Protein AF-A0A6I2WW20-F1 (afdb_monomer_lite)

Radius of gyration: 30.29 Å; chains: 1; bounding box: 59×95×49 Å

Structure (mmCIF, N/CA/C/O backbone):
data_AF-A0A6I2WW20-F1
#
_entry.id   AF-A0A6I2WW20-F1
#
loop_
_atom_site.group_PDB
_atom_site.id
_atom_site.type_symbol
_atom_site.label_atom_id
_atom_site.label_alt_id
_atom_site.label_comp_id
_atom_site.label_asym_id
_atom_site.label_entity_id
_atom_site.label_seq_id
_atom_site.pdbx_PDB_ins_code
_atom_site.Cartn_x
_atom_site.Cartn_y
_atom_site.Cartn_z
_atom_site.occupancy
_atom_site.B_iso_or_equiv
_atom_site.auth_seq_id
_atom_site.auth_comp_id
_atom_site.auth_asym_id
_atom_site.auth_atom_id
_atom_site.pdbx_PDB_model_num
ATOM 1 N N . MET A 1 1 ? 20.117 -8.756 -30.204 1.00 33.62 1 MET A N 1
ATOM 2 C CA . MET A 1 1 ? 20.931 -8.239 -29.088 1.00 33.62 1 MET A CA 1
ATOM 3 C C . MET A 1 1 ? 20.821 -6.728 -29.166 1.00 33.62 1 MET A C 1
ATOM 5 O O . MET A 1 1 ? 21.617 -6.099 -29.846 1.00 33.62 1 MET A O 1
ATOM 9 N N . SER A 1 2 ? 19.733 -6.182 -28.625 1.00 36.25 2 SER A N 1
ATOM 10 C CA . SER A 1 2 ? 19.426 -4.754 -28.720 1.00 36.25 2 SER A CA 1
ATOM 11 C C . SER A 1 2 ? 19.389 -4.208 -27.308 1.00 36.25 2 SER A C 1
ATOM 13 O O . SER A 1 2 ? 18.491 -4.528 -26.536 1.00 36.25 2 SER A O 1
ATOM 15 N N . ILE A 1 3 ? 20.440 -3.468 -26.985 1.00 46.94 3 ILE A N 1
ATOM 16 C CA . ILE A 1 3 ? 20.612 -2.720 -25.751 1.00 46.94 3 ILE A CA 1
ATOM 17 C C . ILE A 1 3 ? 19.970 -1.364 -26.057 1.00 46.94 3 ILE A C 1
ATOM 19 O O . ILE A 1 3 ? 20.535 -0.589 -26.825 1.00 46.94 3 ILE A O 1
ATOM 23 N N . PHE A 1 4 ? 18.751 -1.129 -25.577 1.00 44.62 4 PHE A N 1
ATOM 24 C CA . PHE A 1 4 ? 18.148 0.202 -25.608 1.00 44.62 4 PHE A CA 1
ATOM 25 C C . PHE A 1 4 ? 18.485 0.868 -24.275 1.00 44.62 4 PHE A C 1
ATOM 27 O O . PHE A 1 4 ? 18.121 0.347 -23.223 1.00 44.62 4 PHE A O 1
ATOM 34 N N . HIS A 1 5 ? 19.266 1.944 -24.356 1.00 51.34 5 HIS A N 1
ATOM 35 C CA . HIS A 1 5 ? 19.632 2.833 -23.258 1.00 51.34 5 HIS A CA 1
ATOM 36 C C . HIS A 1 5 ? 19.078 4.221 -23.618 1.00 51.34 5 HIS A C 1
ATOM 38 O O . HIS A 1 5 ? 19.474 4.763 -24.652 1.00 51.34 5 HIS A O 1
ATOM 44 N N . ASP A 1 6 ? 18.154 4.748 -22.818 1.00 43.66 6 ASP A N 1
ATOM 45 C CA . ASP A 1 6 ? 17.677 6.132 -22.857 1.00 43.66 6 ASP A CA 1
ATOM 46 C C . ASP A 1 6 ? 17.314 6.615 -21.430 1.00 43.66 6 ASP A C 1
ATOM 48 O O . ASP A 1 6 ? 16.192 6.490 -20.949 1.00 43.66 6 ASP A O 1
ATOM 52 N N . GLY A 1 7 ? 18.301 7.163 -20.716 1.00 47.19 7 GLY A N 1
ATOM 53 C CA . GLY A 1 7 ? 18.231 8.559 -20.279 1.00 47.19 7 GLY A CA 1
ATOM 54 C C . GLY A 1 7 ? 17.275 8.978 -19.150 1.00 47.19 7 GLY A C 1
ATOM 55 O O . GLY A 1 7 ? 16.925 10.152 -19.117 1.00 47.19 7 GLY A O 1
ATOM 56 N N . ALA A 1 8 ? 16.882 8.119 -18.204 1.00 50.34 8 ALA A N 1
ATOM 57 C CA . ALA A 1 8 ? 16.290 8.535 -16.917 1.00 50.34 8 ALA A CA 1
ATOM 58 C C . ALA A 1 8 ? 16.377 7.389 -15.897 1.00 50.34 8 ALA A C 1
ATOM 60 O O . ALA A 1 8 ? 15.790 6.347 -16.152 1.00 50.34 8 ALA A O 1
ATOM 61 N N . ILE A 1 9 ? 17.110 7.563 -14.781 1.00 60.25 9 ILE A N 1
ATOM 62 C CA . ILE A 1 9 ? 17.345 6.539 -13.726 1.00 60.25 9 ILE A CA 1
ATOM 63 C C . ILE A 1 9 ? 17.379 5.121 -14.332 1.00 60.25 9 ILE A C 1
ATOM 65 O O . ILE A 1 9 ? 16.473 4.313 -14.137 1.00 60.25 9 ILE A O 1
ATOM 69 N N . GLU A 1 10 ? 18.375 4.858 -15.179 1.00 65.50 10 GLU A N 1
ATOM 70 C CA . GLU A 1 10 ? 18.395 3.635 -15.984 1.00 65.50 10 GLU A CA 1
ATOM 71 C C . GLU A 1 10 ? 18.792 2.422 -15.143 1.00 65.50 10 GLU A C 1
ATOM 73 O O . GLU A 1 10 ? 19.969 2.092 -15.002 1.00 65.50 10 GLU A O 1
ATOM 78 N N . ILE A 1 11 ? 17.790 1.740 -14.594 1.00 85.56 11 ILE A N 1
ATOM 79 C CA . ILE A 1 11 ? 17.932 0.365 -14.126 1.00 85.56 11 ILE A CA 1
ATOM 80 C C . ILE A 1 11 ? 17.869 -0.581 -15.333 1.00 85.56 11 ILE A C 1
ATOM 82 O O . ILE A 1 11 ? 17.020 -0.430 -16.219 1.00 85.56 11 ILE A O 1
ATOM 86 N N . SER A 1 12 ? 18.793 -1.541 -15.406 1.00 91.62 12 SER A N 1
ATOM 87 C CA . SER A 1 12 ? 18.839 -2.472 -16.533 1.00 91.62 12 SER A CA 1
ATOM 88 C C . SER A 1 12 ? 17.709 -3.499 -16.446 1.00 91.62 12 SER A C 1
ATOM 90 O O . SER A 1 12 ? 17.245 -3.843 -15.360 1.00 91.62 12 SER A O 1
ATOM 92 N N . CYS A 1 13 ? 17.301 -4.064 -17.587 1.00 93.88 13 CYS A N 1
ATOM 93 C CA . CYS A 1 13 ? 16.308 -5.143 -17.606 1.00 93.88 13 CYS A CA 1
ATOM 94 C C . CYS A 1 13 ? 16.725 -6.332 -16.729 1.00 93.88 13 CYS A C 1
ATOM 96 O O . CYS A 1 13 ? 15.877 -6.995 -16.148 1.00 93.88 13 CYS A O 1
ATOM 98 N N . VAL A 1 14 ? 18.030 -6.601 -16.630 1.00 93.69 14 VAL A N 1
ATOM 99 C CA . VAL A 1 14 ? 18.564 -7.691 -15.806 1.00 93.69 14 VAL A CA 1
ATOM 100 C C . VAL A 1 14 ? 18.346 -7.398 -14.323 1.00 93.69 14 VAL A C 1
ATOM 102 O O . VAL A 1 14 ? 17.894 -8.273 -13.594 1.00 93.69 14 VAL A O 1
ATOM 105 N N . ASP A 1 15 ? 18.604 -6.168 -13.886 1.00 92.75 15 ASP A N 1
ATOM 106 C CA . ASP A 1 15 ? 18.406 -5.763 -12.489 1.00 92.75 15 ASP A CA 1
ATOM 107 C C . ASP A 1 15 ? 16.916 -5.738 -12.116 1.00 92.75 15 ASP A C 1
ATOM 109 O O . ASP A 1 15 ? 16.530 -6.148 -11.020 1.00 92.75 15 ASP A O 1
ATOM 113 N N . VAL A 1 16 ? 16.060 -5.331 -13.058 1.00 93.19 16 VAL A N 1
ATOM 114 C CA . VAL A 1 16 ? 14.600 -5.399 -12.917 1.00 93.19 16 VAL A CA 1
ATOM 115 C C . VAL A 1 16 ? 14.137 -6.848 -12.766 1.00 93.19 16 VAL A C 1
ATOM 117 O O . VAL A 1 16 ? 13.475 -7.172 -11.789 1.00 93.19 16 VAL A O 1
ATOM 120 N N . LEU A 1 17 ? 14.541 -7.752 -13.661 1.00 92.44 17 LEU A N 1
ATOM 121 C CA . LEU A 1 17 ? 14.152 -9.166 -13.578 1.00 92.44 17 LEU A CA 1
ATOM 122 C C . LEU A 1 17 ? 14.666 -9.842 -12.296 1.00 92.44 17 LEU A C 1
ATOM 124 O O . LEU A 1 17 ? 13.952 -10.637 -11.692 1.00 92.44 17 LEU A O 1
ATOM 128 N N . ASN A 1 18 ? 15.869 -9.491 -11.832 1.00 92.75 18 ASN A N 1
ATOM 129 C CA . ASN A 1 18 ? 16.433 -10.021 -10.585 1.00 92.75 18 ASN A CA 1
ATOM 130 C C . ASN A 1 18 ? 15.701 -9.535 -9.323 1.00 92.75 18 ASN A C 1
ATOM 132 O O . ASN A 1 18 ? 15.849 -10.144 -8.265 1.00 92.75 18 ASN A O 1
ATOM 136 N N . SER A 1 19 ? 14.939 -8.443 -9.413 1.00 91.62 19 SER A N 1
ATOM 137 C CA . SER A 1 19 ? 14.217 -7.858 -8.278 1.00 91.62 19 SER A CA 1
ATOM 138 C C . SER A 1 19 ? 12.736 -8.237 -8.229 1.00 91.62 19 SER A C 1
ATOM 140 O O . SER A 1 19 ? 12.063 -7.861 -7.273 1.00 91.62 19 SER A O 1
ATOM 142 N N . PHE A 1 20 ? 12.225 -9.013 -9.192 1.00 91.81 20 PHE A N 1
ATOM 143 C CA . PHE A 1 20 ? 10.798 -9.337 -9.306 1.00 91.81 20 PHE A CA 1
ATOM 144 C C . PHE A 1 20 ? 10.201 -9.980 -8.059 1.00 91.81 20 PHE A C 1
ATOM 146 O O . PHE A 1 20 ? 9.204 -9.471 -7.561 1.00 91.81 20 PHE A O 1
ATOM 153 N N . VAL A 1 21 ? 10.822 -11.029 -7.519 1.00 90.38 21 VAL A N 1
ATOM 154 C CA . VAL A 1 21 ? 10.293 -11.734 -6.337 1.00 90.38 21 VAL A CA 1
ATOM 155 C C . VAL A 1 21 ? 10.100 -10.759 -5.169 1.00 90.38 21 VAL A C 1
ATOM 157 O O . VAL A 1 21 ? 8.991 -10.569 -4.684 1.00 90.38 21 VAL A O 1
ATOM 160 N N . ILE A 1 22 ? 11.156 -10.021 -4.818 1.00 92.00 22 ILE A N 1
ATOM 161 C CA . ILE A 1 22 ? 11.154 -9.040 -3.718 1.00 92.00 22 ILE A CA 1
ATOM 162 C C . ILE A 1 22 ? 10.174 -7.885 -4.004 1.00 92.00 22 ILE A C 1
ATOM 164 O O . ILE A 1 22 ? 9.509 -7.373 -3.102 1.00 92.00 22 ILE A O 1
ATOM 168 N N . PHE A 1 23 ? 10.065 -7.462 -5.266 1.00 92.88 23 PHE A N 1
ATOM 169 C CA . PHE A 1 23 ? 9.141 -6.414 -5.694 1.00 92.88 23 PHE A CA 1
ATOM 170 C C . PHE A 1 23 ? 7.670 -6.841 -5.551 1.00 92.88 23 PHE A C 1
ATOM 172 O O . PHE A 1 23 ? 6.867 -6.062 -5.032 1.00 92.88 23 PHE A O 1
ATOM 179 N N . PHE A 1 24 ? 7.315 -8.061 -5.968 1.00 91.00 24 PHE A N 1
ATOM 180 C CA . PHE A 1 24 ? 5.949 -8.594 -5.897 1.00 91.00 24 PHE A CA 1
ATOM 181 C C . PHE A 1 24 ? 5.535 -9.028 -4.487 1.00 91.00 24 PHE A C 1
ATOM 183 O O . PHE A 1 24 ? 4.362 -8.871 -4.135 1.00 91.00 24 PHE A O 1
ATOM 190 N N . ASP A 1 25 ? 6.481 -9.485 -3.668 1.00 91.38 25 ASP A N 1
ATOM 191 C CA . ASP A 1 25 ? 6.262 -9.758 -2.243 1.00 91.38 25 ASP A CA 1
ATOM 192 C C . ASP A 1 25 ? 6.132 -8.461 -1.421 1.00 91.38 25 ASP A C 1
ATOM 194 O O . ASP A 1 25 ? 5.670 -8.468 -0.281 1.00 91.38 25 ASP A O 1
ATOM 198 N N . GLY A 1 26 ? 6.473 -7.313 -2.017 1.00 90.62 26 GLY A N 1
ATOM 199 C CA . GLY A 1 26 ? 6.389 -6.005 -1.372 1.00 90.62 26 GLY A CA 1
ATOM 200 C C . GLY A 1 26 ? 7.511 -5.741 -0.367 1.00 90.62 26 GLY A C 1
ATOM 201 O O . GLY A 1 26 ? 7.424 -4.768 0.378 1.00 90.62 26 GLY A O 1
ATOM 202 N N . GLU A 1 27 ? 8.565 -6.556 -0.383 1.00 92.31 27 GLU A N 1
ATOM 203 C CA . GLU A 1 27 ? 9.718 -6.504 0.526 1.00 92.31 27 GLU A CA 1
ATOM 204 C C . GLU A 1 27 ? 10.807 -5.515 0.075 1.00 92.31 27 GLU A C 1
ATOM 206 O O . GLU A 1 27 ? 11.873 -5.408 0.680 1.00 92.31 27 GLU A O 1
ATOM 211 N N . LEU A 1 28 ? 10.561 -4.761 -0.998 1.00 91.50 28 LEU A N 1
ATOM 212 C CA . LEU A 1 28 ? 11.488 -3.740 -1.468 1.00 91.50 28 LEU A CA 1
ATOM 213 C C . LEU A 1 28 ? 11.376 -2.469 -0.603 1.00 91.50 28 LEU A C 1
ATOM 215 O O . LEU A 1 28 ? 10.485 -1.643 -0.812 1.00 91.50 28 LEU A O 1
ATOM 219 N N . GLU A 1 29 ? 12.287 -2.324 0.363 1.00 88.88 29 GLU A N 1
ATOM 220 C CA . GLU A 1 29 ? 12.307 -1.214 1.335 1.00 88.88 29 GLU A CA 1
ATOM 221 C C . GLU A 1 29 ? 12.656 0.145 0.704 1.00 88.88 29 GLU A C 1
ATOM 223 O O . GLU A 1 29 ? 12.147 1.188 1.121 1.00 88.88 29 GLU A O 1
ATOM 228 N N . ASP A 1 30 ? 13.522 0.149 -0.312 1.00 91.81 30 ASP A N 1
ATOM 229 C CA . ASP A 1 30 ? 13.982 1.378 -0.951 1.00 91.81 30 ASP A CA 1
ATOM 230 C C . ASP A 1 30 ? 12.940 1.931 -1.937 1.00 91.81 30 ASP A C 1
ATOM 232 O O . ASP A 1 30 ? 12.707 1.395 -3.026 1.00 91.81 30 ASP A O 1
ATOM 236 N N . VAL A 1 31 ? 12.328 3.057 -1.559 1.00 89.00 31 VAL A N 1
ATOM 237 C CA . VAL A 1 31 ? 11.283 3.735 -2.343 1.00 89.00 31 VAL A CA 1
ATOM 238 C C . VAL A 1 31 ? 11.802 4.179 -3.714 1.00 89.00 31 VAL A C 1
ATOM 240 O O . VAL A 1 31 ? 11.059 4.126 -4.695 1.00 89.00 31 VAL A O 1
ATOM 243 N N . ALA A 1 32 ? 13.072 4.586 -3.806 1.00 88.69 32 ALA A N 1
ATOM 244 C CA . ALA A 1 32 ? 13.674 5.010 -5.066 1.00 88.69 32 ALA A CA 1
ATOM 245 C C . ALA A 1 32 ? 13.805 3.837 -6.051 1.00 88.69 32 ALA A C 1
ATOM 247 O O . ALA A 1 32 ? 13.414 3.964 -7.211 1.00 88.69 32 ALA A O 1
ATOM 248 N N . SER A 1 33 ? 14.266 2.679 -5.579 1.00 88.38 33 SER A N 1
ATOM 249 C CA . SER A 1 33 ? 14.358 1.442 -6.358 1.00 88.38 33 SER A CA 1
ATOM 250 C C . SER A 1 33 ? 12.982 0.962 -6.803 1.00 88.38 33 SER A C 1
ATOM 252 O O . SER A 1 33 ? 12.804 0.604 -7.966 1.00 88.38 33 SER A O 1
ATOM 254 N N . ARG A 1 34 ? 11.976 1.033 -5.920 1.00 91.75 34 ARG A N 1
ATOM 255 C CA . ARG A 1 34 ? 10.591 0.694 -6.276 1.00 91.75 34 ARG A CA 1
ATOM 256 C C . ARG A 1 34 ? 10.059 1.588 -7.392 1.00 91.75 34 ARG A C 1
ATOM 258 O O . ARG A 1 34 ? 9.470 1.088 -8.345 1.00 91.75 34 ARG A O 1
ATOM 265 N N . ALA A 1 35 ? 10.290 2.897 -7.297 1.00 91.31 35 ALA A N 1
ATOM 266 C CA . ALA A 1 35 ? 9.885 3.849 -8.325 1.00 91.31 35 ALA A CA 1
ATOM 267 C C . ALA A 1 35 ? 10.625 3.619 -9.656 1.00 91.31 35 ALA A C 1
ATOM 269 O O . ALA A 1 35 ? 9.999 3.671 -10.713 1.00 91.31 35 ALA A O 1
ATOM 270 N N . ALA A 1 36 ? 11.926 3.314 -9.610 1.00 91.81 36 ALA A N 1
ATOM 271 C CA . ALA A 1 36 ? 12.731 3.022 -10.795 1.00 91.81 36 ALA A CA 1
ATOM 272 C C . ALA A 1 36 ? 12.260 1.750 -11.521 1.00 91.81 36 ALA A C 1
ATOM 274 O O . ALA A 1 36 ? 12.121 1.759 -12.744 1.00 91.81 36 ALA A O 1
ATOM 275 N N . ILE A 1 37 ? 11.954 0.679 -10.779 1.00 92.75 37 ILE A N 1
ATOM 276 C CA . ILE A 1 37 ? 11.404 -0.563 -11.341 1.00 92.75 37 ILE A CA 1
ATOM 277 C C . ILE A 1 37 ? 10.031 -0.305 -11.967 1.00 92.75 37 ILE A C 1
ATOM 279 O O . ILE A 1 37 ? 9.823 -0.668 -13.124 1.00 92.75 37 ILE A O 1
ATOM 283 N N . SER A 1 38 ? 9.118 0.373 -11.262 1.00 92.94 38 SER A N 1
ATOM 284 C CA . SER A 1 38 ? 7.795 0.715 -11.806 1.00 92.94 38 SER A CA 1
ATOM 285 C C . SER A 1 38 ? 7.903 1.512 -13.110 1.00 92.94 38 SER A C 1
ATOM 287 O O . SER A 1 38 ? 7.283 1.156 -14.108 1.00 92.94 38 SER A O 1
ATOM 289 N N . HIS A 1 39 ? 8.771 2.527 -13.142 1.00 92.88 39 HIS A N 1
ATOM 290 C CA . HIS A 1 39 ? 9.020 3.322 -14.345 1.00 92.88 39 HIS A CA 1
ATOM 291 C C . HIS A 1 39 ? 9.595 2.484 -15.505 1.00 92.88 39 HIS A C 1
ATOM 293 O O . HIS A 1 39 ? 9.238 2.676 -16.673 1.00 92.88 39 HIS A O 1
ATOM 299 N N . HIS A 1 40 ? 10.469 1.517 -15.206 1.00 92.81 40 HIS A N 1
ATOM 300 C CA . HIS A 1 40 ? 10.975 0.586 -16.214 1.00 92.81 40 HIS A CA 1
ATOM 301 C C . HIS A 1 40 ? 9.858 -0.307 -16.775 1.00 92.81 40 HIS A C 1
ATOM 303 O O . HIS A 1 40 ? 9.799 -0.522 -17.982 1.00 92.81 40 HIS A O 1
ATOM 309 N N . LEU A 1 41 ? 8.940 -0.805 -15.940 1.00 93.12 41 LEU A N 1
ATOM 310 C CA . LEU A 1 41 ? 7.810 -1.636 -16.385 1.00 93.12 41 LEU A CA 1
ATOM 311 C C . LEU A 1 41 ? 6.807 -0.866 -17.267 1.00 93.12 41 LEU A C 1
ATOM 313 O O . LEU A 1 41 ? 6.216 -1.439 -18.192 1.00 93.12 41 LEU A O 1
ATOM 317 N N . ASP A 1 42 ? 6.657 0.441 -17.047 1.00 93.50 42 ASP A N 1
ATOM 318 C CA . ASP A 1 42 ? 5.813 1.300 -17.885 1.00 93.50 42 ASP A CA 1
ATOM 319 C C . ASP A 1 42 ? 6.381 1.457 -19.308 1.00 93.50 42 ASP A C 1
ATOM 321 O O . ASP A 1 42 ? 5.638 1.429 -20.298 1.00 93.50 42 ASP A O 1
ATOM 325 N N . SER A 1 43 ? 7.708 1.547 -19.424 1.00 90.31 43 SER A N 1
ATOM 326 C CA . SER A 1 43 ? 8.422 1.834 -20.677 1.00 90.31 43 SER A CA 1
ATOM 327 C C . SER A 1 43 ? 8.951 0.591 -21.416 1.00 90.31 43 SER A C 1
ATOM 329 O O . SER A 1 43 ? 9.072 0.610 -22.643 1.00 90.31 43 SER A O 1
ATOM 331 N N . CYS A 1 44 ? 9.209 -0.520 -20.719 1.00 94.19 44 CYS A N 1
ATOM 332 C CA . CYS A 1 44 ? 9.814 -1.736 -21.268 1.00 94.19 44 CYS A CA 1
ATOM 333 C C . CYS A 1 44 ? 8.785 -2.863 -21.464 1.00 94.19 44 CYS A C 1
ATOM 335 O O . CYS A 1 44 ? 8.415 -3.582 -20.533 1.00 94.19 44 CYS A O 1
ATOM 337 N N . LEU A 1 45 ? 8.356 -3.068 -22.715 1.00 93.38 45 LEU A N 1
ATOM 338 C CA . LEU A 1 45 ? 7.419 -4.134 -23.103 1.00 93.38 45 LEU A CA 1
ATOM 339 C C . LEU A 1 45 ? 7.860 -5.554 -22.678 1.00 93.38 45 LEU A C 1
ATOM 341 O O . LEU A 1 45 ? 7.017 -6.275 -22.144 1.00 93.38 45 LEU A O 1
ATOM 345 N N . PRO A 1 46 ? 9.127 -5.975 -22.884 1.00 93.50 46 PRO A N 1
ATOM 346 C CA . PRO A 1 46 ? 9.598 -7.285 -22.436 1.00 93.50 46 PRO A CA 1
ATOM 347 C C . PRO A 1 46 ? 9.457 -7.491 -20.927 1.00 93.50 46 PRO A C 1
ATOM 349 O O . PRO A 1 46 ? 8.861 -8.475 -20.503 1.00 93.50 46 PRO A O 1
ATOM 352 N N . CYS A 1 47 ? 9.937 -6.546 -20.113 1.00 94.81 47 CYS A N 1
ATOM 353 C CA . CYS A 1 47 ? 9.842 -6.661 -18.658 1.00 94.81 47 CYS A CA 1
ATOM 354 C C . CYS A 1 47 ? 8.387 -6.636 -18.180 1.00 94.81 47 CYS A C 1
ATOM 356 O O . CYS A 1 47 ? 8.055 -7.349 -17.243 1.00 94.81 47 CYS A O 1
ATOM 358 N N . ARG A 1 48 ? 7.493 -5.897 -18.850 1.00 95.00 48 ARG A N 1
ATOM 359 C CA . ARG A 1 48 ? 6.058 -5.937 -18.540 1.00 95.00 48 ARG A CA 1
ATOM 360 C C . ARG A 1 48 ? 5.413 -7.291 -18.843 1.00 95.00 48 ARG A C 1
ATOM 362 O O . ARG A 1 48 ? 4.545 -7.726 -18.092 1.00 95.00 48 ARG A O 1
ATOM 369 N N . ALA A 1 49 ? 5.813 -7.953 -19.928 1.00 94.94 49 ALA A N 1
ATOM 370 C CA . ALA A 1 49 ? 5.318 -9.291 -20.249 1.00 94.94 49 ALA A CA 1
ATOM 371 C C . ALA A 1 49 ? 5.758 -10.317 -19.192 1.00 94.94 49 ALA A C 1
ATOM 373 O O . ALA A 1 49 ? 4.937 -11.106 -18.730 1.00 94.94 49 ALA A O 1
ATOM 374 N N . GLU A 1 50 ? 7.019 -10.251 -18.762 1.00 94.38 50 GLU A N 1
ATOM 375 C CA . GLU A 1 50 ? 7.533 -11.092 -17.676 1.00 94.38 50 GLU A CA 1
ATOM 376 C C . GLU A 1 50 ? 6.873 -10.756 -16.328 1.00 94.38 50 GLU A C 1
ATOM 378 O O . GLU A 1 50 ? 6.531 -11.657 -15.573 1.00 94.38 50 GLU A O 1
ATOM 383 N N . ALA A 1 51 ? 6.606 -9.479 -16.036 1.00 93.88 51 ALA A N 1
ATOM 384 C CA . ALA A 1 51 ? 5.912 -9.070 -14.813 1.00 93.88 51 ALA A CA 1
ATOM 385 C C . ALA A 1 51 ? 4.488 -9.647 -14.741 1.00 93.88 51 ALA A C 1
ATOM 387 O O . ALA A 1 51 ? 4.070 -10.133 -13.695 1.00 93.88 51 ALA A O 1
ATOM 388 N N . ALA A 1 52 ? 3.759 -9.660 -15.862 1.00 93.69 52 ALA A N 1
ATOM 389 C CA . ALA A 1 52 ? 2.444 -10.297 -15.935 1.00 93.69 52 ALA A CA 1
ATOM 390 C C . ALA A 1 52 ? 2.522 -11.822 -15.735 1.00 93.69 52 ALA A C 1
ATOM 392 O O . ALA A 1 52 ? 1.606 -12.428 -15.175 1.00 93.69 52 ALA A O 1
ATOM 393 N N . HIS A 1 53 ? 3.608 -12.453 -16.192 1.00 93.50 53 HIS A N 1
ATOM 394 C CA . HIS A 1 53 ? 3.850 -13.873 -15.955 1.00 93.50 53 HIS A CA 1
ATOM 395 C C . HIS A 1 53 ? 4.116 -14.164 -14.472 1.00 93.50 53 HIS A C 1
ATOM 397 O O . HIS A 1 53 ? 3.486 -15.059 -13.906 1.00 93.50 53 HIS A O 1
ATOM 403 N N . GLU A 1 54 ? 4.985 -13.377 -13.840 1.00 93.50 54 GLU A N 1
ATOM 404 C CA . GLU A 1 54 ? 5.298 -13.480 -12.415 1.00 93.50 54 GLU A CA 1
ATOM 405 C C . GLU A 1 54 ? 4.049 -13.260 -11.548 1.00 93.50 54 GLU A C 1
ATOM 407 O O . GLU A 1 54 ? 3.755 -14.068 -10.671 1.00 93.50 54 GLU A O 1
ATOM 412 N N . GLU A 1 55 ? 3.236 -12.239 -11.842 1.00 92.81 55 GLU A N 1
ATOM 413 C CA . GLU A 1 55 ? 1.985 -11.971 -11.119 1.00 92.81 55 GLU A CA 1
ATOM 414 C C . GLU A 1 55 ? 0.996 -13.147 -11.210 1.00 92.81 55 GLU A C 1
ATOM 416 O O . GLU A 1 55 ? 0.335 -13.496 -10.222 1.00 92.81 55 GLU A O 1
ATOM 421 N N . ALA A 1 56 ? 0.917 -13.806 -12.372 1.00 94.25 56 ALA A N 1
ATOM 422 C CA . ALA A 1 56 ? 0.086 -14.991 -12.558 1.00 94.25 56 ALA A CA 1
ATOM 423 C C . ALA A 1 56 ? 0.579 -16.176 -11.712 1.00 94.25 56 ALA A C 1
ATOM 425 O O . ALA A 1 56 ? -0.232 -16.865 -11.083 1.00 94.25 56 ALA A O 1
ATOM 426 N N . ILE A 1 57 ? 1.897 -16.397 -11.660 1.00 92.94 57 ILE A N 1
ATOM 427 C CA . ILE A 1 57 ? 2.509 -17.432 -10.817 1.00 92.94 57 ILE A CA 1
ATOM 428 C C . ILE A 1 57 ? 2.276 -17.121 -9.337 1.00 92.94 57 ILE A C 1
ATOM 430 O O . ILE A 1 57 ? 1.796 -17.985 -8.603 1.00 92.94 57 ILE A O 1
ATOM 434 N N . HIS A 1 58 ? 2.549 -15.893 -8.904 1.00 92.25 58 HIS A N 1
ATOM 435 C CA . HIS A 1 58 ? 2.379 -15.456 -7.522 1.00 92.25 58 HIS A CA 1
ATOM 436 C C . HIS A 1 58 ? 0.924 -15.601 -7.052 1.00 92.25 58 HIS A C 1
ATOM 438 O O . HIS A 1 58 ? 0.658 -16.134 -5.971 1.00 92.25 58 HIS A O 1
ATOM 444 N N . THR A 1 59 ? -0.037 -15.222 -7.898 1.00 92.25 59 THR A N 1
ATOM 445 C CA . THR A 1 59 ? -1.467 -15.418 -7.625 1.00 92.25 59 THR A CA 1
ATOM 446 C C . THR A 1 59 ? -1.806 -16.899 -7.496 1.00 92.25 59 THR A C 1
ATOM 448 O O . THR A 1 59 ? -2.455 -17.289 -6.528 1.00 92.25 59 THR A O 1
ATOM 451 N N . MET A 1 60 ? -1.332 -17.742 -8.419 1.00 93.56 60 MET A N 1
ATOM 452 C CA . MET A 1 60 ? -1.551 -19.189 -8.358 1.00 93.56 60 MET A CA 1
ATOM 453 C C . MET A 1 60 ? -0.972 -19.800 -7.074 1.00 93.56 60 MET A C 1
ATOM 455 O O . MET A 1 60 ? -1.641 -20.601 -6.423 1.00 93.56 60 MET A O 1
ATOM 459 N N . MET A 1 61 ? 0.247 -19.418 -6.688 1.00 91.81 61 MET A N 1
ATOM 460 C CA . MET A 1 61 ? 0.885 -19.884 -5.454 1.00 91.81 61 MET A CA 1
ATOM 461 C C . MET A 1 61 ? 0.077 -19.482 -4.221 1.00 91.81 61 MET A C 1
ATOM 463 O O . MET A 1 61 ? -0.211 -20.332 -3.378 1.00 91.81 61 MET A O 1
ATOM 467 N N . ARG A 1 62 ? -0.356 -18.218 -4.142 1.00 89.88 62 ARG A N 1
ATOM 468 C CA . ARG A 1 62 ? -1.209 -17.731 -3.053 1.00 89.88 62 ARG A CA 1
ATOM 469 C C . ARG A 1 62 ? -2.518 -18.511 -2.962 1.00 89.88 62 ARG A C 1
ATOM 471 O O . ARG A 1 62 ? -2.933 -18.862 -1.863 1.00 89.88 62 ARG A O 1
ATOM 478 N N . ASP A 1 63 ? -3.138 -18.821 -4.097 1.00 91.56 63 ASP A N 1
ATOM 479 C CA . ASP A 1 63 ? -4.390 -19.580 -4.161 1.00 91.56 63 ASP A CA 1
ATOM 480 C C . ASP A 1 63 ? -4.234 -21.032 -3.689 1.00 91.56 63 ASP A C 1
ATOM 482 O O . ASP A 1 63 ? -5.127 -21.599 -3.058 1.00 91.56 63 ASP A O 1
ATOM 486 N N . LEU A 1 64 ? -3.093 -21.659 -3.983 1.00 91.00 64 LEU A N 1
ATOM 487 C CA . LEU A 1 64 ? -2.779 -22.996 -3.481 1.00 91.00 64 LEU A CA 1
ATOM 488 C C . LEU A 1 64 ? -2.532 -22.974 -1.972 1.00 91.00 64 LEU A C 1
ATOM 490 O O . LEU A 1 64 ? -3.059 -23.821 -1.246 1.00 91.00 64 LEU A O 1
ATOM 494 N N . LEU A 1 65 ? -1.764 -21.990 -1.500 1.00 89.81 65 LEU A N 1
ATOM 495 C CA . LEU A 1 65 ? -1.446 -21.842 -0.085 1.00 89.81 65 LEU A CA 1
ATOM 496 C C . LEU A 1 65 ? -2.695 -21.531 0.737 1.00 89.81 65 LEU A C 1
ATOM 498 O O . LEU A 1 65 ? -2.898 -22.187 1.752 1.00 89.81 65 LEU A O 1
ATOM 502 N N . SER A 1 66 ? -3.571 -20.635 0.277 1.00 86.69 66 SER A N 1
ATOM 503 C CA . SER A 1 66 ? -4.808 -20.271 0.984 1.00 86.69 66 SER A CA 1
ATOM 504 C C . SER A 1 66 ? -5.777 -21.445 1.145 1.00 86.69 66 SER A C 1
ATOM 506 O O . SER A 1 66 ? -6.467 -21.547 2.153 1.00 86.69 66 SER A O 1
ATOM 508 N N . ARG A 1 67 ? -5.802 -22.383 0.191 1.00 78.56 67 ARG A N 1
ATOM 509 C CA . ARG A 1 67 ? -6.592 -23.623 0.307 1.00 78.56 67 ARG A CA 1
ATOM 510 C C . ARG A 1 67 ? -5.998 -24.614 1.303 1.00 78.56 67 ARG A C 1
ATOM 512 O O . ARG A 1 67 ? -6.733 -25.422 1.861 1.00 78.56 67 ARG A O 1
ATOM 519 N N . SER A 1 68 ? -4.679 -24.591 1.480 1.00 82.75 68 SER A N 1
ATOM 520 C CA . SER A 1 68 ? -3.960 -25.505 2.374 1.00 82.75 68 SER A CA 1
ATOM 521 C C . SER A 1 68 ? -3.810 -24.970 3.801 1.00 82.75 68 SER A C 1
ATOM 523 O O . SER A 1 68 ? -3.837 -25.750 4.751 1.00 82.75 68 SER A O 1
ATOM 525 N N . CYS A 1 69 ? -3.684 -23.651 3.959 1.00 80.25 69 CYS A N 1
ATOM 526 C CA . CYS A 1 69 ? -3.567 -22.973 5.236 1.00 80.25 69 CYS A CA 1
ATOM 527 C C . CYS A 1 69 ? -4.946 -22.467 5.665 1.00 80.25 69 CYS A C 1
ATOM 529 O O . CYS A 1 69 ? -5.396 -21.403 5.253 1.00 80.25 69 CYS A O 1
ATOM 531 N N . CYS A 1 70 ? -5.632 -23.262 6.481 1.00 77.06 70 CYS A N 1
ATOM 532 C CA . CYS A 1 70 ? -6.930 -22.926 7.062 1.00 77.06 70 CYS A CA 1
ATOM 533 C C . CYS A 1 70 ? -6.805 -22.480 8.528 1.00 77.06 70 CYS A C 1
ATOM 535 O O . CYS A 1 70 ? -7.673 -22.784 9.348 1.00 77.06 70 CYS A O 1
ATOM 537 N N . GLU A 1 71 ? -5.702 -21.816 8.885 1.00 82.31 71 GLU A N 1
ATOM 538 C CA . GLU A 1 71 ? -5.573 -21.215 10.210 1.00 82.31 71 GLU A CA 1
ATOM 539 C C . GLU A 1 71 ? -6.583 -20.069 10.355 1.00 82.31 71 GLU A C 1
ATOM 541 O O . GLU A 1 71 ? -6.711 -19.210 9.482 1.00 82.31 71 GLU A O 1
ATOM 546 N N . SER A 1 72 ? -7.352 -20.080 11.442 1.00 81.38 72 SER A N 1
ATOM 547 C CA . SER A 1 72 ? -8.238 -18.962 11.753 1.00 81.38 72 SER A CA 1
ATOM 548 C C . SER A 1 72 ? -7.427 -17.878 12.442 1.00 81.38 72 SER A C 1
ATOM 550 O O . SER A 1 72 ? -6.659 -18.173 13.361 1.00 81.38 72 SER A O 1
ATOM 552 N N . ALA A 1 73 ? -7.639 -16.625 12.044 1.00 83.44 73 ALA A N 1
ATOM 553 C CA . ALA A 1 73 ? -7.057 -15.501 12.760 1.00 83.44 73 ALA A CA 1
ATOM 554 C C . ALA A 1 73 ? -7.513 -15.511 14.240 1.00 83.44 73 ALA A C 1
ATOM 556 O O . ALA A 1 73 ? -8.629 -15.958 14.538 1.00 83.44 73 ALA A O 1
ATOM 557 N N . PRO A 1 74 ? -6.670 -15.045 15.182 1.00 92.00 74 PRO A N 1
ATOM 558 C CA . PRO A 1 74 ? -7.021 -14.989 16.600 1.00 92.00 74 PRO A CA 1
ATOM 559 C C . PRO A 1 74 ? -8.268 -14.134 16.855 1.00 92.00 74 PRO A C 1
ATOM 561 O O . PRO A 1 74 ? -8.433 -13.078 16.241 1.00 92.00 74 PRO A O 1
ATOM 564 N N . GLN A 1 75 ? -9.113 -14.548 17.806 1.00 92.25 75 GLN A N 1
ATOM 565 C CA . GLN A 1 75 ? -10.365 -13.848 18.130 1.00 92.25 75 GLN A CA 1
ATOM 566 C C . GLN A 1 75 ? -10.133 -12.384 18.532 1.00 92.25 75 GLN A C 1
ATOM 568 O O . GLN A 1 75 ? -10.866 -11.505 18.092 1.00 92.25 75 GLN A O 1
ATOM 573 N N . ASP A 1 76 ? -9.058 -12.106 19.270 1.00 92.88 76 ASP A N 1
ATOM 574 C CA . ASP A 1 76 ? -8.710 -10.746 19.697 1.00 92.88 76 ASP A CA 1
ATOM 575 C C . ASP A 1 76 ? -8.529 -9.782 18.509 1.00 92.88 76 ASP A C 1
ATOM 577 O O . ASP A 1 76 ? -8.893 -8.607 18.586 1.00 92.88 76 ASP A O 1
ATOM 581 N N . LEU A 1 77 ? -7.997 -10.274 17.381 1.00 92.44 77 LEU A N 1
ATOM 582 C CA . LEU A 1 77 ? -7.838 -9.475 16.165 1.00 92.44 77 LEU A CA 1
ATOM 583 C C . LEU A 1 77 ? -9.192 -9.213 15.497 1.00 92.44 77 LEU A C 1
ATOM 585 O O . LEU A 1 77 ? -9.442 -8.095 15.047 1.00 92.44 77 LEU A O 1
ATOM 589 N N . HIS A 1 78 ? -10.074 -10.216 15.459 1.00 92.31 78 HIS A N 1
ATOM 590 C CA . HIS A 1 78 ? -11.438 -10.043 14.959 1.00 92.31 78 HIS A CA 1
ATOM 591 C C . HIS A 1 78 ? -12.188 -8.974 15.755 1.00 92.31 78 HIS A C 1
ATOM 593 O O . HIS A 1 78 ? -12.774 -8.070 15.157 1.00 92.31 78 HIS A O 1
ATOM 599 N N . ASP A 1 79 ? -12.114 -9.039 17.082 1.00 94.31 79 ASP A N 1
ATOM 600 C CA . ASP A 1 79 ? -12.787 -8.095 17.972 1.00 94.31 79 ASP A CA 1
ATOM 601 C C . ASP A 1 79 ? -12.197 -6.682 17.823 1.00 94.31 79 ASP A C 1
ATOM 603 O O . ASP A 1 79 ? -12.936 -5.701 17.721 1.00 94.31 79 ASP A O 1
ATOM 607 N N . SER A 1 80 ? -10.869 -6.565 17.707 1.00 93.62 80 SER A N 1
ATOM 608 C CA . SER A 1 80 ? -10.183 -5.287 17.473 1.00 93.62 80 SER A CA 1
ATOM 609 C C . SER A 1 80 ? -10.558 -4.642 16.133 1.00 93.62 80 SER A C 1
ATOM 611 O O . SER A 1 80 ? -10.826 -3.437 16.077 1.00 93.62 80 SER A O 1
ATOM 613 N N . ILE A 1 81 ? -10.620 -5.424 15.049 1.00 92.81 81 ILE A N 1
ATOM 614 C CA . ILE A 1 81 ? -11.035 -4.939 13.725 1.00 92.81 81 ILE A CA 1
ATOM 615 C C . ILE A 1 81 ? -12.515 -4.545 13.746 1.00 92.81 81 ILE A C 1
ATOM 617 O O . ILE A 1 81 ? -12.877 -3.506 13.191 1.00 92.81 81 ILE A O 1
ATOM 621 N N . ALA A 1 82 ? -13.366 -5.342 14.397 1.00 91.19 82 ALA A N 1
ATOM 622 C CA . ALA A 1 82 ? -14.788 -5.049 14.532 1.00 91.19 82 ALA A CA 1
ATOM 623 C C . ALA A 1 82 ? -15.020 -3.733 15.286 1.00 91.19 82 ALA A C 1
ATOM 625 O O . ALA A 1 82 ? -15.789 -2.897 14.811 1.00 91.19 82 ALA A O 1
ATOM 626 N N . GLU A 1 83 ? -14.315 -3.506 16.397 1.00 89.38 83 GLU A N 1
ATOM 627 C CA . GLU A 1 83 ? -14.395 -2.247 17.140 1.00 89.38 83 GLU A CA 1
ATOM 628 C C . GLU A 1 83 ? -13.823 -1.077 16.333 1.00 89.38 83 GLU A C 1
ATOM 630 O O . GLU A 1 83 ? -14.448 -0.024 16.263 1.00 89.38 83 GLU A O 1
ATOM 635 N N . SER A 1 84 ? -12.693 -1.263 15.643 1.00 88.44 84 SER A N 1
ATOM 636 C CA . SER A 1 84 ? -12.107 -0.227 14.778 1.00 88.44 84 SER A CA 1
ATOM 637 C C . SER A 1 84 ? -13.070 0.186 13.664 1.00 88.44 84 SER A C 1
ATOM 639 O O . SER A 1 84 ? -13.270 1.373 13.411 1.00 88.44 84 SER A O 1
ATOM 641 N N . LEU A 1 85 ? -13.728 -0.781 13.021 1.00 87.56 85 LEU A N 1
ATOM 642 C CA . LEU A 1 85 ? -14.736 -0.524 11.997 1.00 87.56 85 LEU A CA 1
ATOM 643 C C . LEU A 1 85 ? -15.999 0.114 12.581 1.00 87.56 85 LEU A C 1
ATOM 645 O O . LEU A 1 85 ? -16.557 1.026 11.972 1.00 87.56 85 LEU A O 1
ATOM 649 N N . ALA A 1 86 ? -16.452 -0.337 13.750 1.00 84.56 86 ALA A N 1
ATOM 650 C CA . ALA A 1 86 ? -17.574 0.274 14.449 1.00 84.56 86 ALA A CA 1
ATOM 651 C C . ALA A 1 86 ? -17.258 1.725 14.839 1.00 84.56 86 ALA A C 1
ATOM 653 O O . ALA A 1 86 ? -18.106 2.591 14.657 1.00 84.56 86 ALA A O 1
ATOM 654 N N . GLY A 1 87 ? -16.038 2.010 15.295 1.00 78.00 87 GLY A N 1
ATOM 655 C CA . GLY A 1 87 ? -15.528 3.349 15.573 1.00 78.00 87 GLY A CA 1
ATOM 656 C C . GLY A 1 87 ? -15.476 4.221 14.321 1.00 78.00 87 GLY A C 1
ATOM 657 O O . GLY A 1 87 ? -16.012 5.322 14.338 1.00 78.00 87 GLY A O 1
ATOM 658 N N . MET A 1 88 ? -14.941 3.709 13.207 1.00 77.25 88 MET A N 1
ATOM 659 C CA . MET A 1 88 ? -14.949 4.420 11.919 1.00 77.25 88 MET A CA 1
ATOM 660 C C . MET A 1 88 ? -16.371 4.719 11.425 1.00 77.25 88 MET A C 1
ATOM 662 O O . MET A 1 88 ? -16.616 5.790 10.888 1.00 77.25 88 MET A O 1
ATOM 666 N N . ARG A 1 89 ? -17.324 3.799 11.629 1.00 69.06 89 ARG A N 1
ATOM 667 C CA . ARG A 1 89 ? -18.740 3.997 11.266 1.00 69.06 89 ARG A CA 1
ATOM 668 C C . ARG A 1 89 ? -19.490 4.923 12.228 1.00 69.06 89 ARG A C 1
ATOM 670 O O . ARG A 1 89 ? -20.439 5.577 11.814 1.00 69.06 89 ARG A O 1
ATOM 677 N N . ARG A 1 90 ? -19.101 4.954 13.507 1.00 65.75 90 ARG A N 1
ATOM 678 C CA . ARG A 1 90 ? -19.636 5.862 14.540 1.00 65.75 90 AR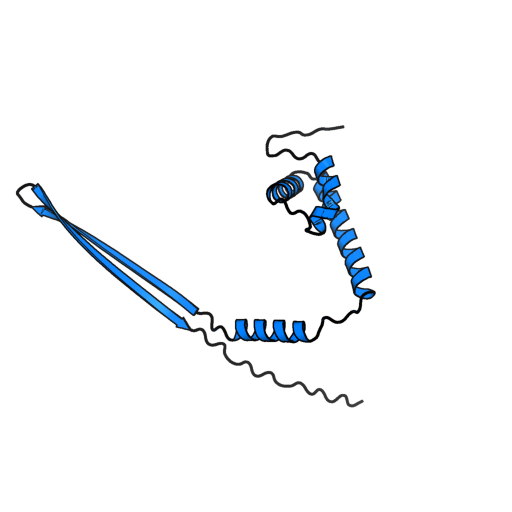G A CA 1
ATOM 679 C C . ARG A 1 90 ? -19.019 7.253 14.469 1.00 65.75 90 ARG A C 1
ATOM 681 O O . ARG A 1 90 ? -19.626 8.193 14.976 1.00 65.75 90 ARG A O 1
ATOM 688 N N . GLY A 1 91 ? -17.848 7.380 13.849 1.00 58.53 91 GLY A N 1
ATOM 689 C CA . GLY A 1 91 ? -17.302 8.643 13.388 1.00 58.53 91 GLY A CA 1
ATOM 690 C C . GLY A 1 91 ? -18.245 9.215 12.345 1.00 58.53 91 GLY A C 1
ATOM 691 O O . GLY A 1 91 ? -18.098 8.954 11.155 1.00 58.53 91 GLY A O 1
ATOM 692 N N . ALA A 1 92 ? -19.246 9.958 12.813 1.00 58.50 92 ALA A N 1
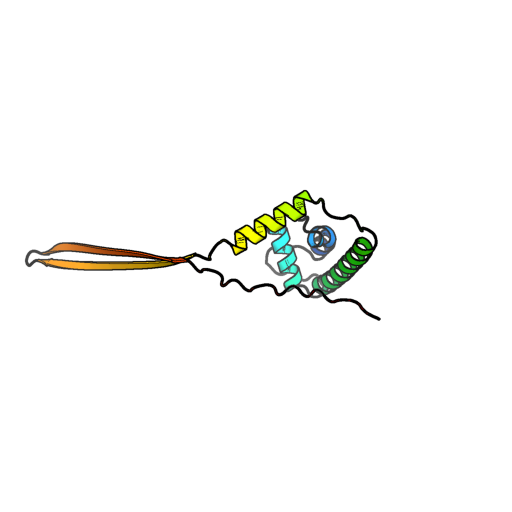ATOM 693 C CA . ALA A 1 92 ? -19.974 10.908 12.000 1.00 58.50 92 ALA A CA 1
ATOM 694 C C . ALA A 1 92 ? -18.926 11.695 11.214 1.00 58.50 92 ALA A C 1
ATOM 696 O O . ALA A 1 92 ? -18.101 12.375 11.823 1.00 58.50 92 ALA A O 1
ATOM 697 N N . GLY A 1 93 ? -18.884 11.525 9.891 1.00 64.38 93 GLY A N 1
ATOM 698 C CA . GLY A 1 93 ? -17.991 12.328 9.069 1.00 64.38 93 GLY A CA 1
ATOM 699 C C . GLY A 1 93 ? -18.267 13.792 9.399 1.00 64.38 93 GLY A C 1
ATOM 700 O O . GLY A 1 93 ? -19.417 14.225 9.360 1.00 64.38 93 GLY A O 1
ATOM 701 N N . GLU A 1 94 ? -17.244 14.520 9.824 1.00 67.81 94 GLU A N 1
ATOM 702 C CA . GLU A 1 94 ? -17.365 15.940 10.121 1.00 67.81 94 GLU A CA 1
ATOM 703 C C . GLU A 1 94 ? -17.036 16.706 8.842 1.00 67.81 94 GLU A C 1
ATOM 705 O O . GLU A 1 94 ? -15.931 16.585 8.308 1.00 67.81 94 GLU A O 1
ATOM 710 N N . ILE A 1 95 ? -17.998 17.464 8.317 1.00 76.75 95 ILE A N 1
ATOM 711 C CA . ILE A 1 95 ? -17.728 18.408 7.235 1.00 76.75 95 ILE 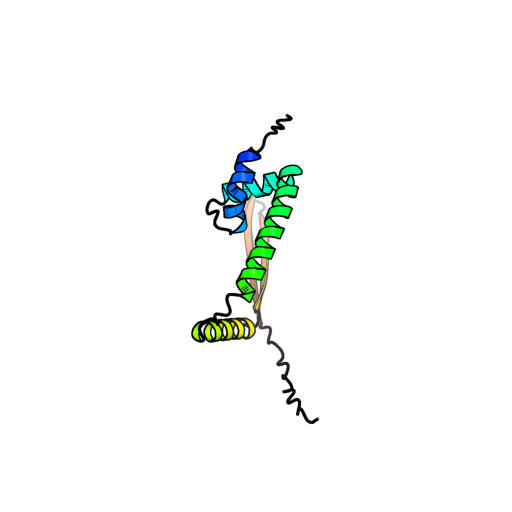A CA 1
ATOM 712 C C . ILE A 1 95 ? -17.334 19.725 7.893 1.00 76.75 95 ILE A C 1
ATOM 714 O O . ILE A 1 95 ? -18.169 20.411 8.485 1.00 76.75 95 ILE A O 1
ATOM 718 N N . VAL A 1 96 ? -16.054 20.074 7.777 1.00 82.81 96 VAL A N 1
ATOM 719 C CA . VAL A 1 96 ? -15.522 21.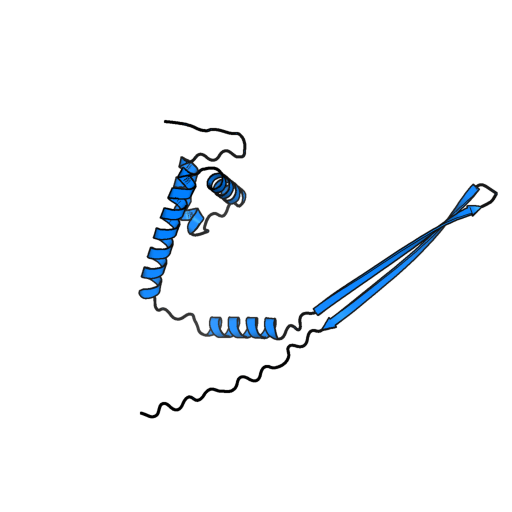365 8.216 1.00 82.81 96 VAL A CA 1
ATOM 720 C C . VAL A 1 96 ? -15.512 22.310 7.017 1.00 82.81 96 VAL A C 1
ATOM 722 O O . VAL A 1 96 ? -14.755 22.113 6.069 1.00 82.81 96 VAL A O 1
ATOM 725 N N . THR A 1 97 ? -16.365 23.333 7.045 1.00 87.69 97 THR A N 1
ATOM 726 C CA . THR A 1 97 ? -16.381 24.409 6.046 1.00 87.69 97 THR A CA 1
ATOM 727 C C . THR A 1 97 ? -15.685 25.633 6.624 1.00 87.69 97 THR A C 1
ATOM 729 O O . THR A 1 97 ? -16.136 26.196 7.621 1.00 87.69 97 THR A O 1
ATOM 732 N N . GLU A 1 98 ? -14.591 26.058 5.997 1.00 90.50 98 GLU A N 1
ATOM 733 C CA . GLU A 1 98 ? -13.834 27.243 6.398 1.00 90.50 98 GLU A CA 1
ATOM 734 C C . GLU A 1 98 ? -14.078 28.388 5.408 1.00 90.50 98 GLU A C 1
ATOM 736 O O . GLU A 1 98 ? -13.886 28.249 4.200 1.00 90.50 98 GLU A O 1
ATOM 741 N N . PHE A 1 99 ? -14.513 29.532 5.927 1.00 90.62 99 PHE A N 1
ATOM 742 C CA . PHE A 1 99 ? -14.674 30.776 5.189 1.00 90.62 99 PHE A CA 1
ATOM 743 C C . PHE A 1 99 ? -13.665 31.801 5.699 1.00 90.62 99 PHE A C 1
ATOM 745 O O . PHE A 1 99 ? -13.646 32.124 6.887 1.00 90.62 99 PHE A O 1
ATOM 752 N N . ARG A 1 100 ? -12.868 32.360 4.785 1.00 92.06 100 ARG A N 1
ATOM 753 C CA . ARG A 1 100 ? -11.935 33.450 5.073 1.00 92.06 100 ARG A CA 1
ATOM 754 C C . ARG A 1 100 ? -12.068 34.551 4.031 1.00 92.06 100 ARG A C 1
ATOM 756 O O . ARG A 1 100 ? -11.970 34.293 2.834 1.00 92.06 100 ARG A O 1
ATOM 763 N N . MET A 1 101 ? -12.261 35.781 4.490 1.00 92.69 101 MET A N 1
ATOM 764 C CA . MET A 1 101 ? -12.355 36.968 3.648 1.00 92.69 101 MET A CA 1
ATOM 765 C C . MET A 1 101 ? -11.532 38.103 4.248 1.00 92.69 101 MET A C 1
ATOM 767 O O . MET A 1 101 ? -11.721 38.455 5.407 1.00 92.69 101 MET A O 1
ATOM 771 N N . THR A 1 102 ? -10.649 38.697 3.448 1.00 93.62 102 THR A N 1
ATOM 772 C CA . THR A 1 102 ? -9.827 39.840 3.859 1.00 93.62 102 THR A CA 1
ATOM 773 C C . THR A 1 102 ? -10.098 41.023 2.937 1.00 93.62 102 THR A C 1
ATOM 775 O O . THR A 1 102 ? -9.927 40.924 1.723 1.00 93.62 102 THR A O 1
ATOM 778 N N . GLU A 1 103 ? -10.525 42.142 3.516 1.00 95.06 103 GLU A N 1
ATOM 779 C CA . GLU A 1 103 ? -10.690 43.427 2.841 1.00 95.06 103 GLU A CA 1
ATOM 780 C C . GLU A 1 103 ? -9.520 44.350 3.199 1.00 95.06 103 GLU A C 1
ATOM 782 O O . GLU A 1 103 ? -9.228 44.574 4.375 1.00 95.06 103 GLU A O 1
ATOM 787 N N . ILE A 1 104 ? -8.862 44.906 2.179 1.0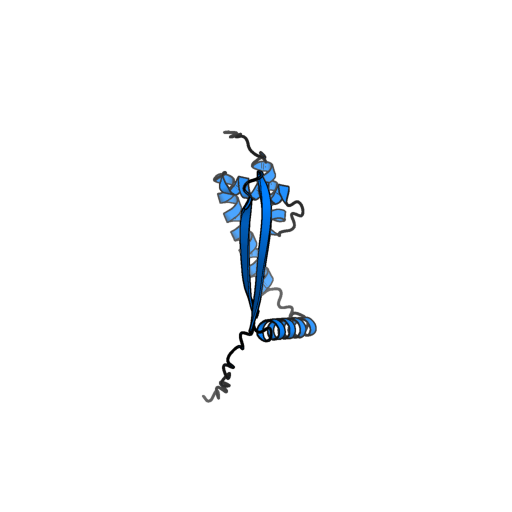0 93.31 104 ILE A N 1
ATOM 788 C CA . ILE A 1 104 ? -7.747 45.847 2.328 1.00 93.31 104 ILE A CA 1
ATOM 789 C C . ILE A 1 104 ? -8.162 47.195 1.739 1.00 93.31 104 ILE A C 1
ATOM 791 O O . ILE A 1 104 ? -8.432 47.308 0.544 1.00 93.31 104 ILE A O 1
ATOM 795 N N . SER A 1 105 ? -8.185 48.226 2.581 1.00 91.00 105 SER A N 1
ATOM 796 C CA . SER A 1 105 ? -8.465 49.613 2.216 1.00 91.00 105 SER A CA 1
ATOM 797 C C . SER A 1 105 ? -7.194 50.453 2.320 1.00 91.00 105 SER A C 1
ATOM 799 O O . SER A 1 105 ? -6.573 50.522 3.381 1.00 91.00 105 SER A O 1
ATOM 801 N N . ILE A 1 106 ? -6.826 51.119 1.224 1.00 92.38 106 ILE A N 1
ATOM 802 C CA . ILE A 1 106 ? -5.682 52.036 1.160 1.00 92.38 106 ILE A CA 1
ATOM 803 C C . ILE A 1 106 ? -6.203 53.422 0.787 1.00 92.38 106 ILE A C 1
ATOM 805 O O . ILE A 1 106 ? -6.857 53.581 -0.243 1.00 92.38 106 ILE A O 1
ATOM 809 N N . GLN A 1 107 ? -5.906 54.417 1.617 1.00 89.62 107 GLN A N 1
ATOM 810 C CA . GLN A 1 107 ? -6.229 55.820 1.367 1.00 89.62 107 GLN A CA 1
ATOM 811 C C . GLN A 1 107 ? -4.936 56.634 1.311 1.00 89.62 107 GLN A C 1
ATOM 813 O O . GLN A 1 107 ? -3.979 56.333 2.020 1.00 89.62 107 GLN A O 1
ATOM 818 N N . VAL A 1 108 ? -4.892 57.644 0.444 1.00 91.31 108 VAL A N 1
ATOM 819 C CA . VAL A 1 108 ? -3.762 58.575 0.344 1.00 91.31 108 VAL A CA 1
ATOM 820 C C . VAL A 1 108 ? -4.297 59.972 0.608 1.00 91.31 108 VAL A C 1
ATOM 822 O O . VAL A 1 108 ? -5.239 60.401 -0.063 1.00 91.31 108 VAL A O 1
ATOM 825 N N . ASP A 1 109 ? -3.734 60.650 1.602 1.00 85.19 109 ASP A N 1
ATOM 826 C CA . ASP A 1 109 ? -4.127 62.014 1.945 1.00 85.19 109 ASP A CA 1
ATOM 827 C C . ASP A 1 109 ? -3.517 63.053 0.979 1.00 85.19 109 ASP A C 1
ATOM 829 O O . ASP A 1 109 ? -2.666 62.751 0.140 1.00 85.19 109 ASP A O 1
ATOM 833 N N . GLU A 1 110 ? -3.959 64.308 1.088 1.00 83.62 110 GLU A N 1
ATOM 834 C CA . GLU A 1 110 ? -3.499 65.423 0.241 1.00 83.62 110 GLU A CA 1
ATOM 835 C C . GLU A 1 110 ? -1.992 65.724 0.391 1.00 83.62 110 GLU A C 1
ATOM 837 O O . GLU A 1 110 ? -1.382 66.329 -0.492 1.00 83.62 110 GLU A O 1
ATOM 842 N N . PHE A 1 111 ? -1.369 65.264 1.479 1.00 86.25 111 PHE A N 1
ATOM 843 C CA . PHE A 1 111 ? 0.051 65.447 1.776 1.00 86.25 111 PHE A CA 1
ATOM 844 C C . PHE A 1 111 ? 0.904 64.224 1.390 1.00 86.25 111 PHE A C 1
ATOM 846 O O . PHE A 1 111 ? 2.122 64.246 1.577 1.00 86.25 111 PHE A O 1
ATOM 853 N N . GLY A 1 112 ? 0.297 63.189 0.797 1.00 82.75 112 GLY A N 1
ATOM 854 C CA . GLY A 1 112 ? 0.970 61.983 0.318 1.00 82.75 112 GLY A CA 1
ATOM 855 C C . GLY A 1 112 ? 1.214 60.913 1.386 1.00 82.75 112 GLY A C 1
ATOM 856 O O . GLY A 1 112 ? 1.950 59.961 1.118 1.00 82.75 112 GLY A O 1
ATOM 857 N N . SER A 1 113 ? 0.622 61.034 2.576 1.00 84.50 113 SER A N 1
ATOM 858 C CA . SER A 1 113 ? 0.657 59.971 3.586 1.00 84.50 113 SER A CA 1
ATOM 859 C C . SER A 1 113 ? -0.299 58.848 3.194 1.00 84.50 113 SER A C 1
ATOM 861 O O . SER A 1 113 ? -1.406 59.094 2.711 1.00 84.50 113 SER A O 1
ATOM 863 N N . ILE A 1 114 ? 0.127 57.603 3.411 1.00 90.31 114 ILE A N 1
ATOM 864 C CA . ILE A 1 114 ? -0.664 56.409 3.105 1.00 90.31 114 ILE A CA 1
ATOM 865 C C . ILE A 1 114 ? -1.296 55.888 4.397 1.00 90.31 114 ILE A C 1
ATOM 867 O O . ILE A 1 114 ? -0.583 55.518 5.330 1.00 90.31 114 ILE A O 1
ATOM 871 N N . GLU A 1 115 ? -2.622 55.798 4.424 1.00 88.38 115 GLU A N 1
ATOM 872 C CA . GLU A 1 115 ? -3.379 55.119 5.472 1.00 88.38 115 GLU A CA 1
ATOM 873 C C . GLU A 1 115 ? -3.801 53.726 4.996 1.00 88.38 115 GLU A C 1
ATOM 875 O O . GLU A 1 115 ? -4.471 53.569 3.973 1.00 88.38 115 GLU A O 1
ATOM 880 N N . HIS A 1 116 ? -3.400 52.702 5.749 1.00 92.31 116 HIS A N 1
ATOM 881 C CA . HIS A 1 116 ? -3.699 51.302 5.462 1.00 92.31 116 HIS A CA 1
ATOM 882 C C . HIS A 1 116 ? -4.624 50.728 6.535 1.00 92.31 116 HIS A C 1
ATOM 884 O O . HIS A 1 116 ? -4.317 50.789 7.728 1.00 92.31 116 HIS A O 1
ATOM 890 N N . ARG A 1 117 ? -5.742 50.137 6.105 1.00 90.81 117 ARG A N 1
ATOM 891 C CA . ARG A 1 117 ? -6.680 49.425 6.972 1.00 90.81 117 ARG A CA 1
ATOM 892 C C . ARG A 1 117 ? -6.996 48.058 6.388 1.00 90.81 117 ARG A C 1
ATOM 894 O O . ARG A 1 117 ? -7.484 47.957 5.270 1.00 90.81 117 ARG A O 1
ATOM 901 N N . GLU A 1 118 ? -6.786 47.027 7.191 1.00 94.31 118 GLU A N 1
ATOM 902 C CA . GLU A 1 118 ? -7.097 45.644 6.846 1.00 94.31 118 GLU A CA 1
ATOM 903 C C . GLU A 1 118 ? -8.184 45.109 7.781 1.00 94.31 118 GLU A C 1
ATOM 905 O O . GLU A 1 118 ? -8.152 45.344 8.992 1.00 94.31 118 GLU A O 1
ATOM 910 N N . ILE A 1 119 ? -9.164 44.410 7.213 1.00 93.81 119 ILE A N 1
ATOM 911 C CA . ILE A 1 119 ? -10.241 43.743 7.942 1.00 93.81 119 ILE A CA 1
ATOM 912 C C . ILE A 1 119 ? -10.268 42.287 7.488 1.00 93.81 119 ILE A C 1
ATOM 914 O O . ILE A 1 119 ? -10.496 42.013 6.315 1.00 93.81 119 ILE A O 1
ATOM 918 N N . THR A 1 120 ? -10.071 41.356 8.420 1.00 92.06 120 THR A N 1
ATOM 919 C CA . THR A 1 120 ? -10.146 39.914 8.152 1.00 92.06 120 THR A CA 1
ATOM 920 C C . THR A 1 120 ? -11.347 39.308 8.873 1.00 92.06 120 THR A C 1
ATOM 922 O O . THR A 1 120 ? -11.570 39.570 10.054 1.00 92.06 120 THR A O 1
ATOM 925 N N . ILE A 1 121 ? -12.125 38.514 8.141 1.00 93.25 121 ILE A N 1
ATOM 926 C CA . ILE A 1 121 ? -13.292 37.767 8.604 1.00 93.25 121 ILE A CA 1
ATOM 927 C C . ILE A 1 121 ? -12.993 36.285 8.398 1.00 93.25 121 ILE A C 1
ATOM 929 O O . ILE A 1 121 ? -12.759 35.848 7.272 1.00 93.25 121 ILE A O 1
ATOM 933 N N . GLU A 1 122 ? -13.028 35.523 9.485 1.00 93.75 122 GLU A N 1
ATOM 934 C CA . GLU A 1 122 ? -12.827 34.074 9.501 1.00 93.75 122 GLU A CA 1
ATOM 935 C C . GLU A 1 122 ? -14.048 33.413 10.146 1.00 93.75 122 GLU A C 1
ATOM 937 O O . GLU A 1 122 ? -14.578 33.895 11.150 1.00 93.75 122 GLU A O 1
ATOM 942 N N . SER A 1 123 ? -14.531 32.330 9.547 1.00 90.56 123 SER A N 1
ATOM 943 C CA . SER A 1 123 ? -15.645 31.542 10.060 1.00 90.56 123 SER A CA 1
ATOM 944 C C . SER A 1 123 ? -15.409 30.068 9.766 1.00 90.56 123 SER A C 1
ATOM 946 O O . SER A 1 123 ? -15.072 29.697 8.646 1.00 90.56 123 SER A O 1
ATOM 948 N N . THR A 1 124 ? -15.603 29.227 10.775 1.00 89.62 124 THR A N 1
ATOM 949 C CA . THR A 1 124 ? -15.522 27.773 10.645 1.00 89.62 124 THR A CA 1
ATOM 950 C C . THR A 1 124 ? -16.874 27.195 11.026 1.00 89.62 124 THR A C 1
ATOM 952 O O . THR A 1 124 ? -17.339 27.390 12.150 1.00 89.62 124 THR A O 1
ATOM 955 N N . GLN A 1 125 ? -17.513 26.501 10.090 1.00 87.81 125 GLN A N 1
ATOM 956 C CA . GLN A 1 125 ? -18.761 25.783 10.311 1.00 87.81 125 GLN A CA 1
ATOM 957 C C . GLN A 1 125 ? -18.481 24.285 10.326 1.00 87.81 125 GLN A C 1
ATOM 959 O O . GLN A 1 125 ? -17.825 23.758 9.431 1.00 87.81 125 GLN A O 1
ATOM 964 N N . ILE A 1 126 ? -18.992 23.617 11.356 1.00 83.38 126 ILE A N 1
ATOM 965 C CA . ILE A 1 126 ? -18.832 22.184 11.577 1.00 83.38 126 ILE A CA 1
ATOM 966 C C . ILE A 1 126 ? -20.208 21.532 11.458 1.00 83.38 126 ILE A C 1
ATOM 968 O O . ILE A 1 126 ? -21.106 21.840 12.244 1.00 83.38 126 ILE A O 1
ATOM 972 N N . GLU A 1 127 ? -20.373 20.636 10.486 1.00 77.69 127 GLU A N 1
ATOM 973 C CA . GLU A 1 127 ? -21.581 19.825 10.321 1.00 77.69 127 GLU A CA 1
ATOM 974 C C . GLU A 1 127 ? -21.275 18.347 10.567 1.00 77.69 127 GLU A C 1
ATOM 976 O O . GLU A 1 127 ? -20.410 17.751 9.925 1.00 77.69 127 GLU A O 1
ATOM 981 N N . SER A 1 128 ? -21.999 17.743 11.510 1.00 74.25 128 SER A N 1
ATOM 982 C CA . SER A 1 128 ? -21.878 16.322 11.833 1.00 74.25 128 SER A CA 1
ATOM 983 C C . SER A 1 128 ? -22.799 15.490 10.938 1.00 74.25 128 SER A C 1
ATOM 985 O O . SER A 1 128 ? -24.017 15.670 10.964 1.00 74.25 128 SER A O 1
ATOM 987 N N . ILE A 1 129 ? -22.246 14.537 10.182 1.00 66.81 129 ILE A N 1
ATOM 988 C CA . ILE A 1 129 ? -23.045 13.584 9.401 1.00 66.81 129 ILE A CA 1
ATOM 989 C C . ILE A 1 129 ? -23.469 12.427 10.309 1.00 66.81 129 ILE A C 1
ATOM 991 O O . ILE A 1 129 ? -22.684 11.518 10.574 1.00 66.81 129 ILE A O 1
ATOM 995 N N . HIS A 1 130 ? -24.717 12.418 10.776 1.00 62.91 130 HIS A N 1
ATOM 996 C CA . HIS A 1 130 ? -25.257 11.241 11.458 1.00 62.91 130 HIS A CA 1
ATOM 997 C C . HIS A 1 130 ? -25.586 10.137 10.441 1.00 62.91 130 HIS A C 1
ATOM 999 O O . HIS A 1 130 ? -26.387 10.376 9.536 1.00 62.91 130 HIS A O 1
ATOM 1005 N N . PRO A 1 131 ? -25.026 8.921 10.575 1.00 58.94 131 PRO A N 1
ATOM 1006 C CA . PRO A 1 131 ? -25.459 7.799 9.758 1.00 58.94 131 PRO A CA 1
ATOM 1007 C C . PRO A 1 131 ? -26.879 7.382 10.170 1.00 58.94 131 PRO A C 1
ATOM 1009 O O . PRO A 1 131 ? -27.129 7.061 11.333 1.00 58.94 131 PRO A O 1
ATOM 1012 N N . GLU A 1 132 ? -27.815 7.384 9.219 1.00 56.97 132 GLU A N 1
ATOM 1013 C CA . GLU A 1 132 ? -29.145 6.807 9.418 1.00 56.97 132 GLU A CA 1
ATOM 1014 C C . GLU A 1 132 ? -29.013 5.303 9.706 1.00 56.97 132 GLU A C 1
ATOM 1016 O O . GLU A 1 132 ? -28.380 4.549 8.960 1.00 56.97 132 GLU A O 1
ATOM 1021 N N . HIS A 1 133 ? -29.600 4.863 10.819 1.00 52.94 133 HIS A N 1
ATOM 1022 C CA . HIS A 1 133 ? -29.661 3.459 11.204 1.00 52.94 133 HIS A CA 1
ATOM 1023 C C . HIS A 1 133 ? -30.437 2.663 10.146 1.00 52.94 133 HIS A C 1
ATOM 1025 O O . HIS A 1 133 ? -31.659 2.756 10.060 1.00 52.94 133 HIS A O 1
ATOM 1031 N N . THR A 1 134 ? -29.743 1.837 9.365 1.00 48.12 134 THR A N 1
ATOM 1032 C CA . THR A 1 134 ? -30.396 0.761 8.613 1.00 48.12 134 THR A CA 1
ATOM 1033 C C . THR A 1 134 ? -30.584 -0.422 9.558 1.00 48.12 134 THR A C 1
ATOM 1035 O O . THR A 1 134 ? -29.630 -1.085 9.960 1.00 48.12 134 THR A O 1
ATOM 1038 N N . GLU A 1 135 ? -31.827 -0.647 9.986 1.00 47.84 135 GLU A N 1
ATOM 1039 C CA . GLU A 1 135 ? -32.215 -1.825 10.762 1.00 47.84 135 GLU A CA 1
ATOM 1040 C C . GLU A 1 135 ? -31.964 -3.093 9.934 1.00 47.84 135 GLU A C 1
ATOM 1042 O O . GLU A 1 135 ? -32.659 -3.375 8.954 1.00 47.84 135 GLU A O 1
ATOM 1047 N N . SER A 1 136 ? -30.966 -3.879 10.335 1.00 51.91 136 SER A N 1
ATOM 1048 C CA . SER A 1 136 ? -30.774 -5.244 9.852 1.00 51.91 136 SER A CA 1
ATOM 1049 C C . SER A 1 136 ? -31.982 -6.088 10.260 1.00 51.91 136 SER A C 1
ATOM 1051 O O . SER A 1 136 ? -32.110 -6.491 11.415 1.00 51.91 136 SER A O 1
ATOM 1053 N N . LYS A 1 137 ? -32.885 -6.371 9.316 1.00 46.91 137 LYS A N 1
ATOM 1054 C CA . LYS A 1 137 ? -33.863 -7.450 9.486 1.00 46.91 137 LYS A CA 1
ATOM 1055 C C . LYS A 1 137 ? -33.099 -8.770 9.544 1.00 46.91 137 LYS A C 1
ATOM 1057 O O . LYS A 1 137 ? -32.496 -9.171 8.550 1.00 46.91 137 LYS A O 1
ATOM 1062 N N . ASN A 1 138 ? -33.131 -9.421 10.705 1.00 42.59 138 ASN A N 1
ATOM 1063 C CA . ASN A 1 138 ? -32.680 -10.798 10.871 1.00 42.59 138 ASN A CA 1
ATOM 1064 C C . ASN A 1 138 ? -33.448 -11.685 9.883 1.00 42.59 138 ASN A C 1
ATOM 1066 O O . ASN A 1 138 ? -34.679 -11.726 9.896 1.00 42.59 138 ASN A O 1
ATOM 1070 N N . ILE A 1 139 ? -32.713 -12.344 8.990 1.00 52.22 139 ILE A N 1
ATOM 1071 C CA . ILE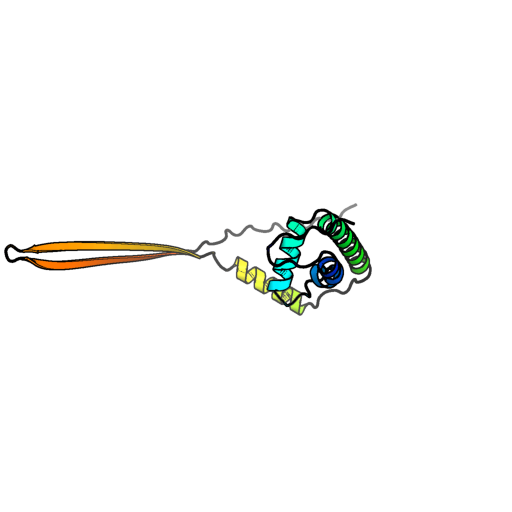 A 1 139 ? -33.234 -13.411 8.141 1.00 52.22 139 ILE A CA 1
ATOM 1072 C C . ILE A 1 139 ? -32.987 -14.738 8.850 1.00 52.22 139 ILE A C 1
ATOM 1074 O O . ILE A 1 139 ? -32.045 -15.466 8.545 1.00 52.22 139 ILE A O 1
ATOM 1078 N N . ASP A 1 140 ? -33.854 -15.050 9.805 1.00 47.53 140 ASP A N 1
ATOM 1079 C CA . ASP A 1 140 ? -33.927 -16.380 10.397 1.00 47.53 140 ASP A CA 1
ATOM 1080 C C . ASP A 1 140 ? -34.651 -17.278 9.380 1.00 47.53 140 ASP A C 1
ATOM 1082 O O . ASP A 1 140 ? -35.869 -17.448 9.396 1.00 47.53 140 ASP A O 1
ATOM 1086 N N . GLY A 1 141 ? -33.895 -17.757 8.391 1.00 47.50 141 GLY A N 1
ATOM 1087 C CA . GLY A 1 141 ? -34.357 -18.719 7.401 1.00 47.50 141 GLY A CA 1
ATOM 1088 C C . GLY A 1 141 ? -34.454 -20.105 8.021 1.00 47.50 141 GLY A C 1
ATOM 1089 O O . GLY A 1 141 ? -33.485 -20.860 8.016 1.00 47.50 141 GLY A O 1
ATOM 1090 N N . GLU A 1 142 ? -35.635 -20.408 8.548 1.00 50.16 142 GLU A N 1
ATOM 1091 C CA . GLU A 1 142 ? -36.128 -21.741 8.885 1.00 50.16 142 GLU A CA 1
ATOM 1092 C C . GLU A 1 142 ? -35.883 -22.708 7.714 1.00 50.16 142 GLU A C 1
ATOM 1094 O O . GLU A 1 142 ? -36.499 -22.601 6.651 1.00 50.16 142 GLU A O 1
ATOM 1099 N N . LEU A 1 143 ? -34.926 -23.623 7.886 1.00 52.31 143 LEU A N 1
ATOM 1100 C CA . LEU A 1 143 ? -34.662 -24.695 6.935 1.00 52.31 143 LEU A CA 1
ATOM 1101 C C . LEU A 1 143 ? -35.620 -25.845 7.247 1.00 52.31 143 LEU A C 1
ATOM 1103 O O . LEU A 1 143 ? -35.309 -26.716 8.057 1.00 52.31 143 LEU A O 1
ATOM 1107 N N . ASP A 1 144 ? -36.787 -25.822 6.610 1.00 46.44 144 ASP A N 1
ATOM 1108 C CA . ASP A 1 144 ? -37.735 -26.930 6.628 1.00 46.44 144 ASP A CA 1
ATOM 1109 C C . ASP A 1 144 ? -37.861 -27.530 5.214 1.00 46.44 144 ASP A C 1
ATOM 1111 O O . ASP A 1 144 ? -38.337 -26.867 4.285 1.00 46.44 144 ASP A O 1
ATOM 1115 N N . LYS A 1 145 ? -37.489 -28.820 5.132 1.00 44.22 145 LYS A N 1
ATOM 1116 C CA . LYS A 1 145 ? -37.555 -29.810 4.027 1.00 44.22 145 LYS A CA 1
ATOM 1117 C C . LYS A 1 145 ? -36.314 -30.037 3.164 1.00 44.22 145 LYS A C 1
ATOM 1119 O O . LYS A 1 145 ? -35.924 -29.147 2.382 1.00 44.22 145 LYS A O 1
#

Sequence (145 aa):
MSIFHDGAIEISCVDVLNSFVIFFDGELEDVASRAAISHHLDSCLPCRAEAAHEEAIHTMMRDLLSRSCCESAPQDLHDSIAESLAGMRRGAGEIVTEFRMTEISIQVDEFGSIEHREITIESTQIESIHPEHTESKNIDGELDK

Foldseek 3Di:
DDDDDDDDLDDDLVNLVVCLVCLVVVVPPDPVVNVNSVVCCVVPPVSVVVSVVSVVVVVVVVVVVCVVDPDDDDVVVVVVVVVVVVVVLQQQPKDKDKDKDKDWDWDADPVGDIDIDMDIDIDIDIDGHDDDDDDPDDPPPDDDD

pLDDT: mean 81.47, std 16.7, range [33.62, 95.06]

Secondary structure (DSSP, 8-state):
------SSS---HHHHHHHHHHHHHT----HHHHHHHHHHHHH-HHHHHHHHHHHHHHHHHHHHHHHH--PPPPHHHHHHHHHHHHHHHHS--EEEEEEEEEEEEEEE-TTSPEEEEEEEEEEEEEEE-PPP-------------